Protein AF-A0AA40DUN0-F1 (afdb_monomer_lite)

Sequence (131 aa):
RPERALQERLDQYRKLRVQDLTRNDIRRYVTSTLRPYFTSTSNSENISSRHREFIDALCSKAEGVFLWVRVVVRSLQKGLTNQDSINDLYQRLGTYPGDLHNLFNDMWNRLGEDAKVYQAKAAKLLNLIIQ

Organism: NCBI:txid1954250

Foldseek 3Di:
DVVVVVCVVCVVDDDDQLLVVQLVVLLVVLCVLCQVLQCPVDVDSDRDPLVSVLSVVLSVLLSNPNVLSVVLSVVVVVCSVVVDDSVSNVVSSVPAHSDPVVNLVVVLVVVPPCSVVCVVVVVVVVVVVVD

pLDDT: mean 76.69, std 12.61, range [39.34, 93.88]

Secondary structure (DSSP, 8-state):
-THHHHHHHHTTS----HHHHHHHHHHHHHHHHHHHHHSTTSS-SSPPHHHHHHHHHHHHHTTT-HHHHHHHHHHHHHHHHTT--HHHHHHHHHHS-SSHHHHHHHHHHHHGGGHHHHHHHHHHHHHHH--

Radius of gyration: 17.79 Å; chains: 1; bounding box: 47×28×48 Å

Structure (mmCIF, N/CA/C/O backbone):
data_AF-A0AA40DUN0-F1
#
_entry.id   AF-A0AA40DUN0-F1
#
loop_
_atom_site.group_PDB
_atom_site.id
_atom_site.type_symbol
_atom_site.label_atom_id
_atom_site.label_alt_id
_atom_site.label_comp_id
_atom_site.label_asym_id
_atom_site.label_entity_id
_atom_site.label_seq_id
_atom_site.pdbx_PDB_ins_code
_atom_site.Cartn_x
_atom_site.Cartn_y
_atom_site.Cartn_z
_atom_site.occupancy
_atom_site.B_iso_or_equiv
_atom_site.auth_seq_id
_atom_site.auth_comp_id
_atom_site.auth_asym_id
_atom_site.auth_atom_id
_atom_site.pdbx_PDB_model_num
ATOM 1 N N . ARG A 1 1 ? -17.083 -13.374 20.716 1.00 46.75 1 ARG A N 1
ATOM 2 C CA . ARG A 1 1 ? -16.739 -12.247 19.813 1.00 46.75 1 ARG A CA 1
ATOM 3 C C . ARG A 1 1 ? -18.039 -11.642 19.284 1.00 46.75 1 ARG A C 1
ATOM 5 O O . ARG A 1 1 ? -18.801 -12.395 18.688 1.00 46.75 1 ARG A O 1
ATOM 12 N N . PRO A 1 2 ? -18.305 -10.347 19.518 1.00 53.59 2 PRO A N 1
ATOM 13 C CA . PRO A 1 2 ? -19.557 -9.671 19.136 1.00 53.59 2 PRO A CA 1
ATOM 14 C C . PRO A 1 2 ? -19.820 -9.616 17.616 1.00 53.59 2 PRO A C 1
ATOM 16 O O . PRO A 1 2 ? -20.951 -9.411 17.194 1.00 53.59 2 PRO A O 1
ATOM 19 N N . GLU A 1 3 ? -18.804 -9.872 16.788 1.00 59.19 3 GLU A N 1
ATOM 20 C CA . GLU A 1 3 ? -18.885 -9.835 15.320 1.00 59.19 3 GLU A CA 1
ATOM 21 C C . GLU A 1 3 ? -19.784 -10.913 14.698 1.00 59.19 3 GLU A C 1
ATOM 23 O O . GLU A 1 3 ? -20.411 -10.647 13.678 1.00 59.19 3 GLU A O 1
ATOM 28 N N . ARG A 1 4 ? -19.898 -12.108 15.300 1.00 59.38 4 ARG A N 1
ATOM 29 C CA . ARG A 1 4 ? -20.727 -13.195 14.738 1.00 59.38 4 ARG A CA 1
ATOM 30 C C . ARG A 1 4 ? -22.213 -12.855 14.746 1.00 59.38 4 ARG A C 1
ATOM 32 O O . ARG A 1 4 ? -22.877 -13.024 13.736 1.00 59.38 4 ARG A O 1
ATOM 39 N N . ALA A 1 5 ? -22.703 -12.302 15.853 1.00 67.06 5 ALA A N 1
ATOM 40 C CA . ALA A 1 5 ? -24.101 -11.898 15.978 1.00 67.06 5 ALA A CA 1
ATOM 41 C C . ALA A 1 5 ? -24.460 -10.751 15.013 1.00 67.06 5 ALA A C 1
ATOM 43 O O . ALA A 1 5 ? -25.586 -10.669 14.529 1.00 67.06 5 ALA A O 1
ATOM 44 N N . LEU A 1 6 ? -23.499 -9.869 14.711 1.00 64.69 6 LEU A N 1
ATOM 45 C CA . LEU A 1 6 ? -23.659 -8.825 13.696 1.00 64.69 6 LEU A CA 1
ATOM 46 C C . LEU A 1 6 ? -23.628 -9.406 12.278 1.00 64.69 6 LEU A C 1
ATOM 48 O O . LEU A 1 6 ? -24.471 -9.033 11.470 1.00 64.69 6 LEU A O 1
ATOM 52 N N . GLN A 1 7 ? -22.712 -10.336 11.986 1.00 65.31 7 GLN A N 1
ATOM 53 C CA . GLN A 1 7 ? -22.651 -11.035 10.698 1.00 65.31 7 GLN A CA 1
ATOM 54 C C . GLN A 1 7 ? -23.948 -11.797 10.414 1.00 65.31 7 GLN A C 1
ATOM 56 O O . GLN A 1 7 ? -24.570 -11.550 9.390 1.00 65.31 7 GLN A O 1
ATOM 61 N N . GLU A 1 8 ? -24.425 -12.615 11.351 1.00 72.38 8 GLU A N 1
ATOM 62 C CA . GLU A 1 8 ? -25.672 -13.381 11.209 1.00 72.38 8 GLU A CA 1
ATOM 63 C C . GLU A 1 8 ? -26.891 -12.482 10.946 1.00 72.38 8 GLU A C 1
ATOM 65 O O . GLU A 1 8 ? -27.742 -12.804 10.120 1.00 72.38 8 GLU A O 1
ATOM 70 N N . ARG A 1 9 ? -26.966 -11.313 11.598 1.00 71.94 9 ARG A N 1
ATOM 71 C CA . ARG A 1 9 ? -28.076 -10.362 11.409 1.00 71.94 9 ARG A CA 1
ATOM 72 C C . ARG A 1 9 ? -27.952 -9.509 10.150 1.00 71.94 9 ARG A C 1
ATOM 74 O O . ARG A 1 9 ? -28.969 -8.999 9.682 1.00 71.94 9 ARG A O 1
ATOM 81 N N . LEU A 1 10 ? -26.745 -9.315 9.626 1.00 68.62 10 LEU A N 1
ATOM 82 C CA . LEU A 1 10 ? -26.488 -8.533 8.412 1.00 68.62 10 LEU A CA 1
ATOM 83 C C . LEU A 1 10 ? -26.429 -9.406 7.150 1.00 68.62 10 LEU A C 1
ATOM 85 O O . LEU A 1 10 ? -26.525 -8.874 6.047 1.00 68.62 10 LEU A O 1
ATOM 89 N N . ASP A 1 11 ? -26.333 -10.730 7.298 1.00 69.31 11 ASP A N 1
ATOM 90 C CA . ASP A 1 11 ? -26.339 -11.703 6.198 1.00 69.31 11 ASP A CA 1
ATOM 91 C C . ASP A 1 11 ? -27.608 -11.652 5.341 1.00 69.31 11 ASP A C 1
ATOM 93 O O . ASP A 1 11 ? -27.548 -11.912 4.143 1.00 69.31 11 ASP A O 1
ATOM 97 N N . GLN A 1 12 ? -28.730 -11.240 5.930 1.00 74.38 12 GLN A N 1
ATOM 98 C CA . GLN A 1 12 ? -30.010 -11.056 5.238 1.00 74.38 12 GLN A CA 1
ATOM 99 C C . GLN A 1 12 ? -30.074 -9.801 4.341 1.00 74.38 12 GLN A C 1
ATOM 101 O O . GLN A 1 12 ? -31.040 -9.631 3.599 1.00 74.38 12 GLN A O 1
ATOM 106 N N . TYR A 1 13 ? -29.069 -8.916 4.384 1.00 66.50 13 TYR A N 1
ATOM 107 C CA . TYR A 1 13 ? -29.020 -7.682 3.591 1.00 66.50 13 TYR A CA 1
ATOM 108 C C . TYR A 1 13 ? -27.929 -7.744 2.513 1.00 66.50 13 TYR A C 1
ATOM 110 O O . TYR A 1 13 ? -26.913 -8.425 2.658 1.00 66.50 13 TYR A O 1
ATOM 118 N N . ARG A 1 14 ? -28.102 -6.988 1.416 1.00 62.59 14 ARG A N 1
ATOM 119 C CA . ARG A 1 14 ? -27.045 -6.819 0.403 1.00 62.59 14 ARG A CA 1
ATOM 120 C C . ARG A 1 14 ? -25.802 -6.224 1.067 1.00 62.59 14 ARG A C 1
ATOM 122 O O . ARG A 1 14 ? -25.818 -5.082 1.517 1.00 62.59 14 ARG A O 1
ATOM 129 N N . LYS A 1 15 ? -24.716 -6.992 1.093 1.00 65.69 15 LYS A N 1
ATOM 130 C CA . LYS A 1 15 ? -23.432 -6.550 1.638 1.00 65.69 15 LYS A CA 1
ATOM 131 C C . LYS A 1 15 ? -22.697 -5.723 0.589 1.00 65.69 15 LYS A C 1
ATOM 133 O O . LYS A 1 15 ? -22.362 -6.230 -0.478 1.00 65.69 15 LYS A O 1
ATOM 138 N N . LEU A 1 16 ? -22.418 -4.466 0.913 1.00 59.69 16 LEU A N 1
ATOM 139 C CA . LEU A 1 16 ? -21.429 -3.660 0.207 1.00 59.69 16 LEU A CA 1
ATOM 140 C C . LEU A 1 16 ? -20.095 -3.810 0.933 1.00 59.69 16 LEU A C 1
ATOM 142 O O . LEU A 1 16 ? -19.928 -3.359 2.064 1.00 59.69 16 LEU A O 1
ATOM 146 N N . ARG A 1 17 ? -19.150 -4.490 0.288 1.00 60.78 17 ARG A N 1
ATOM 147 C CA . ARG A 1 17 ? -17.773 -4.604 0.762 1.00 60.78 17 ARG A CA 1
ATOM 148 C C . ARG A 1 17 ? -17.019 -3.353 0.343 1.00 60.78 17 ARG A C 1
ATOM 150 O O . ARG A 1 17 ? -16.824 -3.120 -0.846 1.00 60.78 17 ARG A O 1
ATOM 157 N N . VAL A 1 18 ? -16.604 -2.545 1.317 1.00 64.12 18 VAL A N 1
ATOM 158 C CA . VAL A 1 18 ? -15.861 -1.300 1.064 1.00 64.12 18 VAL A CA 1
ATOM 159 C C . VAL A 1 18 ? -14.621 -1.580 0.221 1.00 64.12 18 VAL A C 1
ATOM 161 O O . VAL A 1 18 ? -14.349 -0.830 -0.708 1.00 64.12 18 VAL A O 1
ATOM 164 N N . GLN A 1 19 ? -13.932 -2.697 0.461 1.00 59.19 19 GLN A N 1
ATOM 165 C CA . GLN A 1 19 ? -12.780 -3.104 -0.335 1.00 59.19 19 GLN A CA 1
ATOM 166 C C . GLN A 1 19 ? -13.107 -3.336 -1.810 1.00 59.19 19 GLN A C 1
ATOM 168 O O . GLN A 1 19 ? -12.284 -3.007 -2.652 1.00 59.19 19 GLN A O 1
ATOM 173 N N . ASP A 1 20 ? -14.301 -3.822 -2.150 1.00 64.50 20 ASP A N 1
ATOM 174 C CA . ASP A 1 20 ? -14.693 -4.037 -3.548 1.00 64.50 20 ASP A CA 1
ATOM 175 C C . ASP A 1 20 ? -15.038 -2.705 -4.236 1.00 64.50 20 ASP A C 1
ATOM 177 O O . ASP A 1 20 ? -14.812 -2.543 -5.435 1.00 64.50 20 ASP A O 1
ATOM 181 N N . LEU A 1 21 ? -15.506 -1.719 -3.463 1.00 69.00 21 LEU A N 1
ATOM 182 C CA . LEU A 1 21 ? -15.797 -0.367 -3.943 1.00 69.00 21 LEU A CA 1
ATOM 183 C C . LEU A 1 21 ? -14.538 0.485 -4.103 1.00 69.00 21 LEU A C 1
ATOM 185 O O . LEU A 1 21 ? -14.411 1.215 -5.082 1.00 69.00 21 LEU A O 1
ATOM 189 N N . THR A 1 22 ? -13.596 0.394 -3.164 1.00 80.06 22 THR A N 1
ATOM 190 C CA . THR A 1 22 ? -12.398 1.241 -3.154 1.00 80.06 22 THR A CA 1
ATOM 191 C C . THR A 1 22 ? -11.236 0.631 -3.928 1.00 80.06 22 THR A C 1
ATOM 193 O O . THR A 1 22 ? -10.316 1.359 -4.294 1.00 80.06 22 THR A O 1
ATOM 196 N N . ARG A 1 23 ? -11.258 -0.673 -4.242 1.00 85.19 23 ARG A N 1
ATOM 197 C CA . ARG A 1 23 ? -10.163 -1.359 -4.953 1.00 85.19 23 ARG A CA 1
ATOM 198 C C . ARG A 1 23 ? -9.819 -0.712 -6.288 1.00 85.19 23 ARG A C 1
ATOM 200 O O . ARG A 1 23 ? -8.636 -0.557 -6.587 1.00 85.19 23 ARG A O 1
ATOM 207 N N . ASN A 1 24 ? -10.816 -0.321 -7.079 1.00 86.75 24 ASN A N 1
ATOM 208 C CA . ASN A 1 24 ? -10.571 0.317 -8.375 1.00 86.75 24 ASN A CA 1
ATOM 209 C C . ASN A 1 24 ? -9.927 1.698 -8.215 1.00 86.75 24 ASN A C 1
ATOM 211 O O . ASN A 1 24 ? -8.972 2.014 -8.926 1.00 86.75 24 ASN A O 1
ATOM 215 N N . ASP A 1 25 ? -10.388 2.491 -7.250 1.00 88.12 25 ASP A N 1
ATOM 216 C CA . ASP A 1 25 ? -9.818 3.811 -6.973 1.00 88.12 25 ASP A CA 1
ATOM 217 C C . ASP A 1 25 ? -8.418 3.724 -6.370 1.00 88.12 25 ASP A C 1
ATOM 219 O O . ASP A 1 25 ? -7.522 4.462 -6.783 1.00 88.12 25 ASP A O 1
ATOM 223 N N . ILE A 1 26 ? -8.190 2.768 -5.468 1.00 91.12 26 ILE A N 1
ATOM 224 C CA . ILE A 1 26 ? -6.866 2.435 -4.934 1.00 91.12 26 ILE A CA 1
ATOM 225 C C . ILE A 1 26 ? -5.933 2.040 -6.077 1.00 91.12 26 ILE A C 1
ATOM 227 O O . ILE A 1 26 ? -4.846 2.605 -6.201 1.00 91.12 26 ILE A O 1
ATOM 231 N N . ARG A 1 27 ? -6.359 1.123 -6.954 1.00 93.19 27 ARG A N 1
ATOM 232 C CA . ARG A 1 27 ? -5.551 0.685 -8.097 1.00 93.19 27 ARG A CA 1
ATOM 233 C C . ARG A 1 27 ? -5.203 1.852 -9.006 1.00 93.19 27 ARG A C 1
ATOM 235 O O . ARG A 1 27 ? -4.039 1.988 -9.390 1.00 93.19 27 ARG A O 1
ATOM 242 N N . ARG A 1 28 ? -6.182 2.698 -9.335 1.00 92.81 28 ARG A N 1
ATOM 243 C CA . ARG A 1 28 ? -5.967 3.907 -10.140 1.00 92.81 28 ARG A CA 1
ATOM 244 C C . ARG A 1 28 ? -4.951 4.833 -9.482 1.00 92.81 28 ARG A C 1
ATOM 246 O O . ARG A 1 28 ? -3.986 5.202 -10.144 1.00 92.81 28 ARG A O 1
ATOM 253 N N . TYR A 1 29 ? -5.124 5.133 -8.196 1.00 93.50 29 TYR A N 1
ATOM 254 C CA . TYR A 1 29 ? -4.222 5.991 -7.427 1.00 93.50 29 TYR A CA 1
ATOM 255 C C . TYR A 1 29 ? -2.788 5.447 -7.383 1.00 93.50 29 TYR A C 1
ATOM 257 O O . TYR A 1 29 ? -1.836 6.173 -7.671 1.00 93.50 29 TYR A O 1
ATOM 265 N N . VAL A 1 30 ? -2.611 4.167 -7.052 1.00 93.69 30 VAL A N 1
ATOM 266 C CA . VAL A 1 30 ? -1.287 3.527 -6.978 1.00 93.69 30 VAL A CA 1
ATOM 267 C C . VAL A 1 30 ? -0.623 3.536 -8.353 1.00 93.69 30 VAL A C 1
ATOM 269 O O . VAL A 1 30 ? 0.531 3.942 -8.479 1.00 93.69 30 VAL A O 1
ATOM 272 N N . THR A 1 31 ? -1.367 3.147 -9.393 1.00 92.50 31 THR A N 1
ATOM 273 C CA . THR A 1 31 ? -0.860 3.107 -10.769 1.00 92.50 31 THR A CA 1
ATOM 274 C C . THR A 1 31 ? -0.430 4.494 -11.227 1.00 92.50 31 THR A C 1
ATOM 276 O O . THR A 1 31 ? 0.695 4.646 -11.690 1.00 92.50 31 THR A O 1
ATOM 279 N N . SER A 1 32 ? -1.272 5.520 -11.064 1.00 91.31 32 SER A N 1
ATOM 280 C CA . SER A 1 32 ? -0.931 6.885 -11.483 1.00 91.31 32 SER A CA 1
ATOM 281 C C . SER A 1 32 ? 0.269 7.446 -10.722 1.00 91.31 32 SER A C 1
ATOM 283 O O . SER A 1 32 ? 1.062 8.184 -11.296 1.00 91.31 32 SER A O 1
ATOM 285 N N . THR A 1 33 ? 0.416 7.083 -9.446 1.00 92.12 33 THR A N 1
ATOM 286 C CA . THR A 1 33 ? 1.482 7.603 -8.579 1.00 92.12 33 THR A CA 1
ATOM 287 C C . THR A 1 33 ? 2.832 6.932 -8.836 1.00 92.12 33 THR A C 1
ATOM 289 O O . THR A 1 33 ? 3.863 7.599 -8.784 1.00 92.12 33 THR A O 1
ATOM 292 N N . LEU A 1 34 ? 2.847 5.623 -9.114 1.00 90.25 34 LEU A N 1
ATOM 293 C CA . LEU A 1 34 ? 4.083 4.855 -9.312 1.00 90.25 34 LEU A CA 1
ATOM 294 C C . LEU A 1 34 ? 4.512 4.751 -10.783 1.00 90.25 34 LEU A C 1
ATOM 296 O O . LEU A 1 34 ? 5.687 4.505 -11.052 1.00 90.25 34 LEU A O 1
ATOM 300 N N . ARG A 1 35 ? 3.603 4.990 -11.742 1.00 88.62 35 ARG A N 1
ATOM 301 C CA . ARG A 1 35 ? 3.903 4.958 -13.186 1.00 88.62 35 ARG A CA 1
ATOM 302 C C . ARG A 1 35 ? 5.160 5.750 -13.571 1.00 88.62 35 ARG A C 1
ATOM 304 O O . ARG A 1 35 ? 5.972 5.158 -14.275 1.00 88.62 35 ARG A O 1
ATOM 311 N N . PRO A 1 36 ? 5.385 6.993 -13.091 1.00 87.94 36 PRO A N 1
ATOM 312 C CA . PRO A 1 36 ? 6.573 7.769 -13.456 1.00 87.94 36 PRO A CA 1
ATOM 313 C C . PRO A 1 36 ? 7.901 7.110 -13.076 1.00 87.94 36 PRO A C 1
ATOM 315 O O . PRO A 1 36 ? 8.926 7.455 -13.641 1.00 87.94 36 PRO A O 1
ATOM 318 N N . TYR A 1 37 ? 7.902 6.174 -12.126 1.00 85.31 37 TYR A N 1
ATOM 319 C CA . TYR A 1 37 ? 9.100 5.450 -11.706 1.00 85.31 37 TYR A CA 1
ATOM 320 C C . TYR A 1 37 ? 9.265 4.123 -12.456 1.00 85.31 37 TYR A C 1
ATOM 322 O O . TYR A 1 37 ? 10.380 3.647 -12.630 1.00 85.31 37 TYR A O 1
ATOM 330 N N . PHE A 1 38 ? 8.163 3.530 -12.923 1.00 82.69 38 PHE A N 1
ATOM 331 C CA . PHE A 1 38 ? 8.161 2.234 -13.610 1.00 82.69 38 PHE A CA 1
ATOM 332 C C . PHE A 1 38 ? 8.412 2.331 -15.117 1.00 82.69 38 PHE A C 1
ATOM 334 O O . PHE A 1 38 ? 8.833 1.349 -15.723 1.00 82.69 38 PHE A O 1
ATOM 341 N N . THR A 1 39 ? 8.145 3.485 -15.734 1.00 72.81 39 THR A N 1
ATOM 342 C CA . THR A 1 39 ? 8.320 3.697 -17.183 1.00 72.81 39 THR A CA 1
ATOM 343 C C . THR A 1 39 ? 9.675 4.300 -17.557 1.00 72.81 39 THR A C 1
ATOM 345 O O . THR A 1 39 ? 10.002 4.376 -18.732 1.00 72.81 39 THR A O 1
ATOM 348 N N . SER A 1 40 ? 10.493 4.713 -16.587 1.00 61.84 40 SER A N 1
ATOM 349 C CA . SER A 1 40 ? 11.767 5.405 -16.851 1.00 61.84 40 SER A CA 1
ATOM 350 C C . SER A 1 40 ? 12.863 4.509 -17.434 1.00 61.84 40 SER A C 1
ATOM 352 O O . SER A 1 40 ? 13.828 5.009 -17.999 1.00 61.84 40 SER A O 1
ATOM 354 N N . THR A 1 41 ? 12.736 3.185 -17.310 1.00 56.34 41 THR A N 1
ATOM 355 C CA . THR A 1 41 ? 13.770 2.222 -17.733 1.00 56.34 41 THR A CA 1
ATOM 356 C C . THR A 1 41 ? 13.584 1.734 -19.176 1.00 56.34 41 THR A C 1
ATOM 358 O O . THR A 1 41 ? 14.447 1.052 -19.723 1.00 56.34 41 THR A O 1
ATOM 361 N N . SER A 1 42 ? 12.457 2.032 -19.823 1.00 53.25 42 SER A N 1
ATOM 362 C CA . SER A 1 42 ? 12.163 1.574 -21.186 1.00 53.25 42 SER A CA 1
ATOM 363 C C . SER A 1 42 ? 11.182 2.552 -21.819 1.00 53.25 42 SER A C 1
ATOM 365 O O . SER A 1 42 ? 10.136 2.789 -21.231 1.00 53.25 42 SER A O 1
ATOM 367 N N . ASN A 1 43 ? 11.452 3.065 -23.024 1.00 55.00 43 ASN A N 1
ATOM 368 C CA . ASN A 1 43 ? 10.563 3.959 -23.797 1.00 55.00 43 ASN A CA 1
ATOM 369 C C . ASN A 1 43 ? 9.175 3.355 -24.145 1.00 55.00 43 ASN A C 1
ATOM 371 O O . ASN A 1 43 ? 8.490 3.822 -25.051 1.00 55.00 43 ASN A O 1
ATOM 375 N N . SER A 1 44 ? 8.745 2.292 -23.466 1.00 58.78 44 SER A N 1
ATOM 376 C CA . SER A 1 44 ? 7.399 1.758 -23.539 1.00 58.78 44 SER A CA 1
ATOM 377 C C . SER A 1 44 ? 6.473 2.551 -22.621 1.00 58.78 44 SER A C 1
ATOM 379 O O . SER A 1 44 ? 6.656 2.573 -21.405 1.00 58.78 44 SER A O 1
ATOM 381 N N . GLU A 1 45 ? 5.388 3.085 -23.174 1.00 65.38 45 GLU A N 1
ATOM 382 C CA . GLU A 1 45 ? 4.299 3.694 -22.393 1.00 65.38 45 GLU A CA 1
ATOM 383 C C . GLU A 1 45 ? 3.602 2.704 -21.432 1.00 65.38 45 GLU A C 1
ATOM 385 O O . GLU A 1 45 ? 2.793 3.104 -20.584 1.00 65.38 45 GLU A O 1
ATOM 390 N N . ASN A 1 46 ? 3.925 1.412 -21.561 1.00 74.06 46 ASN A N 1
ATOM 391 C CA . ASN A 1 46 ? 3.334 0.295 -20.846 1.00 74.06 46 ASN A CA 1
ATOM 392 C C . ASN A 1 46 ? 4.147 -0.117 -19.613 1.00 74.06 46 ASN A C 1
ATOM 394 O O . ASN A 1 46 ? 5.349 -0.357 -19.675 1.00 74.06 46 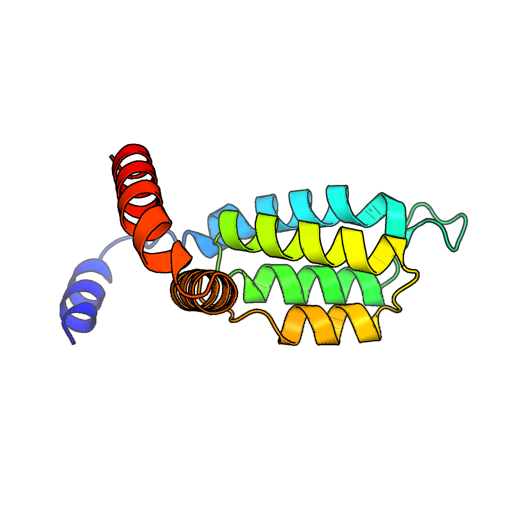ASN A O 1
ATOM 398 N N . ILE A 1 47 ? 3.441 -0.296 -18.497 1.00 79.00 47 ILE A N 1
ATOM 399 C CA . ILE A 1 47 ? 3.980 -0.880 -17.266 1.00 79.00 47 ILE A CA 1
ATOM 400 C C . ILE A 1 47 ? 4.234 -2.381 -17.494 1.00 79.00 47 ILE A C 1
ATOM 402 O O . ILE A 1 47 ? 3.353 -3.091 -17.991 1.00 79.00 47 ILE A O 1
ATOM 406 N N . SER A 1 48 ? 5.419 -2.877 -17.115 1.00 86.38 48 SER A N 1
ATOM 407 C CA . SER A 1 48 ? 5.762 -4.303 -17.240 1.00 86.38 48 SER A CA 1
ATOM 408 C C . SER A 1 48 ? 4.835 -5.203 -16.404 1.00 86.38 48 SER A C 1
ATOM 410 O O . SER A 1 48 ? 4.228 -4.760 -15.426 1.00 86.38 48 SER A O 1
ATOM 412 N N . SER A 1 49 ? 4.729 -6.490 -16.761 1.00 88.06 49 SER A N 1
ATOM 413 C CA . SER A 1 49 ? 3.898 -7.463 -16.027 1.00 88.06 49 SER A CA 1
ATOM 414 C C . SER A 1 49 ? 4.232 -7.512 -14.534 1.00 88.06 49 SER A C 1
ATOM 416 O O . SER A 1 49 ? 3.328 -7.384 -13.714 1.00 88.06 49 SER A O 1
ATOM 418 N N . ARG A 1 50 ? 5.525 -7.557 -14.186 1.00 88.19 50 ARG A N 1
ATOM 419 C CA . ARG A 1 50 ? 6.002 -7.573 -12.792 1.00 88.19 50 ARG A CA 1
ATOM 420 C C . ARG A 1 50 ? 5.541 -6.363 -11.976 1.00 88.19 50 ARG A C 1
ATOM 422 O O . ARG A 1 50 ? 5.167 -6.506 -10.817 1.00 88.19 50 ARG A O 1
ATOM 429 N N . HIS A 1 51 ? 5.532 -5.172 -12.572 1.00 90.12 51 HIS A N 1
ATOM 430 C CA . HIS A 1 51 ? 5.036 -3.971 -11.898 1.00 90.12 51 HIS A CA 1
ATOM 431 C C . HIS A 1 51 ? 3.509 -3.991 -11.734 1.00 90.12 51 HIS A C 1
ATOM 433 O O . HIS A 1 51 ? 3.000 -3.522 -10.718 1.00 90.12 51 HIS A O 1
ATOM 439 N N . ARG A 1 52 ? 2.763 -4.557 -12.696 1.00 90.88 52 ARG A N 1
ATOM 440 C CA . ARG A 1 52 ? 1.308 -4.744 -12.552 1.00 90.88 52 ARG A CA 1
ATOM 441 C C . ARG A 1 52 ? 0.974 -5.716 -11.422 1.00 90.88 52 ARG A C 1
ATOM 443 O O . ARG A 1 52 ? 0.125 -5.392 -10.599 1.00 90.88 52 ARG A O 1
ATOM 450 N N . GLU A 1 53 ? 1.683 -6.839 -11.349 1.00 92.75 53 GLU A N 1
ATOM 451 C CA . GLU A 1 53 ? 1.551 -7.822 -10.264 1.00 92.75 53 GLU A CA 1
ATOM 452 C C . GLU A 1 53 ? 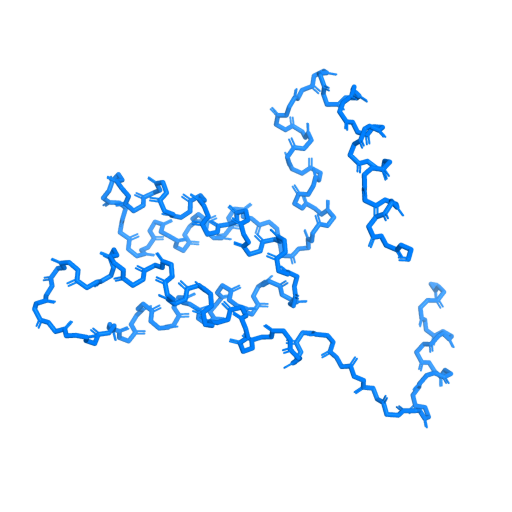1.847 -7.197 -8.895 1.00 92.75 53 GLU A C 1
ATOM 454 O O . GLU A 1 53 ? 1.100 -7.404 -7.940 1.00 92.75 53 GLU A O 1
ATOM 459 N N . PHE A 1 54 ? 2.877 -6.349 -8.813 1.00 93.88 54 PHE A N 1
ATOM 460 C CA . PHE A 1 54 ? 3.192 -5.618 -7.587 1.00 93.88 54 PHE A CA 1
ATOM 461 C C . PHE A 1 54 ? 2.061 -4.671 -7.162 1.00 93.88 54 PHE A C 1
ATOM 463 O O . PHE A 1 54 ? 1.674 -4.644 -5.991 1.00 93.88 54 PHE A O 1
ATOM 470 N N . ILE A 1 55 ? 1.494 -3.915 -8.110 1.00 93.12 55 ILE A N 1
ATOM 471 C CA . ILE A 1 55 ? 0.341 -3.043 -7.844 1.00 93.12 55 ILE A CA 1
ATOM 472 C C . ILE A 1 55 ? -0.842 -3.874 -7.328 1.00 93.12 55 ILE A C 1
ATOM 474 O O . ILE A 1 55 ? -1.492 -3.467 -6.365 1.00 93.12 55 ILE A O 1
ATOM 478 N N . ASP A 1 56 ? -1.106 -5.038 -7.920 1.00 92.31 56 ASP A N 1
ATOM 479 C CA . ASP A 1 56 ? -2.180 -5.938 -7.493 1.00 92.31 56 ASP A CA 1
ATOM 480 C C . ASP A 1 56 ? -1.977 -6.489 -6.077 1.00 92.31 56 ASP A C 1
ATOM 482 O O . ASP A 1 56 ? -2.925 -6.510 -5.279 1.00 92.31 56 ASP A O 1
ATOM 486 N N . ALA A 1 57 ? -0.745 -6.870 -5.735 1.00 92.38 57 ALA A N 1
ATOM 487 C CA . ALA A 1 57 ? -0.382 -7.309 -4.391 1.00 92.38 57 ALA A CA 1
ATOM 488 C C . ALA A 1 57 ? -0.589 -6.189 -3.358 1.00 92.38 57 ALA A C 1
ATOM 490 O O . ALA A 1 57 ? -1.188 -6.416 -2.304 1.00 92.38 57 ALA A O 1
ATOM 491 N N . LEU A 1 58 ? -0.168 -4.962 -3.681 1.00 92.19 58 LEU A N 1
ATOM 492 C CA . LEU A 1 58 ? -0.364 -3.787 -2.830 1.00 92.19 58 LEU A CA 1
ATOM 493 C C . LEU A 1 58 ? -1.852 -3.476 -2.628 1.00 92.19 58 LEU A C 1
ATOM 495 O O . LEU A 1 58 ? -2.286 -3.282 -1.493 1.00 92.19 58 LEU A O 1
ATOM 499 N N . CYS A 1 59 ? -2.640 -3.462 -3.707 1.00 91.00 59 CYS A N 1
ATOM 500 C CA . CY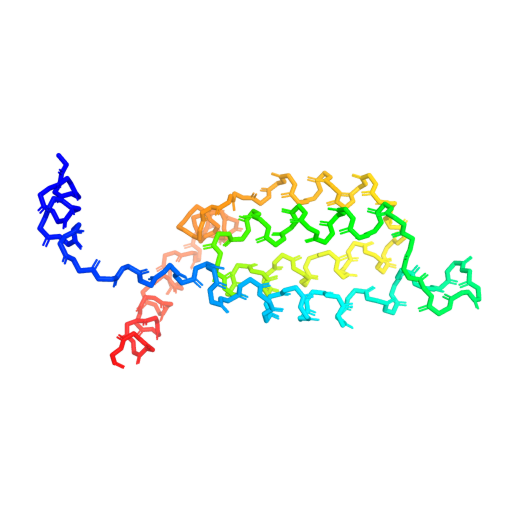S A 1 59 ? -4.078 -3.187 -3.637 1.00 91.00 59 CYS A CA 1
ATOM 501 C C . CYS A 1 59 ? -4.819 -4.234 -2.803 1.00 91.00 59 CYS A C 1
ATOM 503 O O . CYS A 1 59 ? -5.726 -3.885 -2.054 1.00 91.00 59 CYS A O 1
ATOM 505 N N . SER A 1 60 ? -4.429 -5.505 -2.925 1.00 88.75 60 SER A N 1
ATOM 506 C CA . SER A 1 60 ? -5.030 -6.589 -2.143 1.00 88.75 60 SER A CA 1
ATOM 507 C C . SER A 1 60 ? -4.681 -6.445 -0.662 1.00 88.75 60 SER A C 1
ATOM 509 O O . SER A 1 60 ? -5.567 -6.475 0.182 1.00 88.75 60 SER A O 1
ATOM 511 N N . LYS A 1 61 ? -3.410 -6.165 -0.346 1.00 87.75 61 LYS A N 1
ATOM 512 C CA . LYS A 1 61 ? -2.935 -5.973 1.033 1.00 87.75 61 LYS A CA 1
ATOM 513 C C . LYS A 1 61 ? -3.549 -4.762 1.742 1.00 87.75 61 LYS A C 1
ATOM 515 O O . LYS A 1 61 ? -3.565 -4.721 2.966 1.00 87.75 61 LYS A O 1
ATOM 520 N N . ALA A 1 62 ? -4.039 -3.785 0.985 1.00 86.44 62 ALA A N 1
ATOM 521 C CA . ALA A 1 62 ? -4.694 -2.612 1.538 1.00 86.44 62 ALA A CA 1
ATOM 522 C C . ALA A 1 62 ? -6.070 -2.904 2.155 1.00 86.44 62 ALA A C 1
ATOM 524 O O . ALA A 1 62 ? -6.574 -2.043 2.874 1.00 86.44 62 ALA A O 1
ATOM 525 N N . GLU A 1 63 ? -6.703 -4.040 1.825 1.00 84.00 63 GLU A N 1
ATOM 526 C CA . GLU A 1 63 ? -8.035 -4.430 2.327 1.00 84.00 63 GLU A CA 1
ATOM 527 C C . GLU A 1 63 ? -9.075 -3.289 2.230 1.00 84.00 63 GLU A C 1
ATOM 529 O O . GLU A 1 63 ? -9.940 -3.105 3.083 1.00 84.00 63 GLU A O 1
ATOM 534 N N . GLY A 1 64 ? -8.972 -2.467 1.177 1.00 81.69 64 GLY A N 1
ATOM 535 C CA . GLY A 1 64 ? -9.868 -1.337 0.921 1.00 81.69 64 GLY A CA 1
ATOM 536 C C . GLY A 1 64 ? -9.556 -0.028 1.657 1.00 81.69 64 GLY A C 1
ATOM 537 O O . GLY A 1 64 ? -10.267 0.961 1.457 1.00 81.69 64 GLY A O 1
ATOM 538 N N . VAL A 1 65 ? -8.501 0.025 2.472 1.00 85.06 65 VAL A N 1
ATOM 539 C CA . VAL A 1 65 ? -8.172 1.180 3.317 1.00 85.06 65 VAL A CA 1
ATOM 540 C C . VAL A 1 65 ? -7.278 2.187 2.583 1.00 85.06 65 VAL A C 1
ATOM 542 O O . VAL A 1 65 ? -6.052 2.076 2.555 1.00 85.06 65 VAL A O 1
ATOM 545 N N . PHE A 1 66 ? -7.875 3.246 2.034 1.00 83.31 66 PHE A N 1
ATOM 546 C CA . PHE A 1 66 ? -7.148 4.247 1.237 1.00 83.31 66 PHE A CA 1
ATOM 547 C C . PHE A 1 66 ? -6.039 4.985 2.013 1.00 83.31 66 PHE A C 1
ATOM 549 O O . PHE A 1 66 ? -4.990 5.321 1.459 1.00 83.31 66 PHE A O 1
ATOM 556 N N . LEU A 1 67 ? -6.233 5.223 3.314 1.00 82.62 67 LEU A N 1
ATOM 557 C CA . LEU A 1 67 ? -5.221 5.880 4.145 1.00 82.62 67 LEU A CA 1
ATOM 558 C C . LEU A 1 67 ? -3.940 5.044 4.247 1.00 82.62 67 LEU A C 1
ATOM 560 O O . LEU A 1 67 ? -2.841 5.583 4.111 1.00 82.62 67 LEU A O 1
ATOM 564 N N . TRP A 1 68 ? -4.090 3.730 4.424 1.00 88.38 68 TRP A N 1
ATOM 565 C CA . TRP A 1 68 ? -2.979 2.784 4.440 1.00 88.38 68 TRP A CA 1
ATOM 566 C C . TRP A 1 68 ? -2.200 2.852 3.125 1.00 88.38 68 TRP A C 1
ATOM 568 O O . TRP A 1 68 ? -0.983 3.042 3.127 1.00 88.38 68 TRP A O 1
ATOM 578 N N . VAL A 1 69 ? -2.919 2.830 1.997 1.00 89.38 69 VAL A N 1
ATOM 579 C CA . VAL A 1 69 ? -2.332 2.937 0.651 1.00 89.38 69 VAL A CA 1
ATOM 580 C C . VAL A 1 69 ? -1.501 4.206 0.528 1.00 89.38 69 VAL A C 1
ATOM 582 O O . VAL A 1 69 ? -0.371 4.162 0.048 1.00 89.38 69 VAL A O 1
ATOM 585 N N . ARG A 1 70 ? -2.023 5.345 0.993 1.00 88.19 70 ARG A N 1
ATOM 586 C CA . ARG A 1 70 ? -1.320 6.630 0.917 1.00 88.19 70 ARG A CA 1
ATOM 587 C C . ARG A 1 70 ? 0.002 6.622 1.690 1.00 88.19 70 ARG A C 1
ATOM 589 O O . ARG A 1 70 ? 0.978 7.199 1.210 1.00 88.19 70 ARG A O 1
ATOM 596 N N . VAL A 1 71 ? 0.043 5.982 2.860 1.00 85.25 71 VAL A N 1
ATOM 597 C CA . VAL A 1 71 ? 1.267 5.841 3.669 1.00 85.25 71 VAL A CA 1
ATOM 598 C C . VAL A 1 71 ? 2.282 4.948 2.957 1.00 85.25 71 VAL A C 1
ATOM 600 O O . VAL A 1 71 ? 3.436 5.344 2.780 1.00 85.25 71 VAL A O 1
ATOM 603 N N . VAL A 1 72 ? 1.845 3.777 2.494 1.00 89.88 72 VAL A N 1
ATOM 604 C CA . VAL A 1 72 ? 2.722 2.797 1.841 1.00 89.88 72 VAL A CA 1
ATOM 605 C C . VAL A 1 72 ? 3.271 3.331 0.522 1.00 89.88 72 VAL A C 1
ATOM 607 O O . VAL A 1 72 ? 4.480 3.293 0.308 1.00 89.88 72 VAL A O 1
ATOM 610 N N . VAL A 1 73 ? 2.427 3.917 -0.331 1.00 92.06 73 VAL A N 1
ATOM 611 C CA . VAL A 1 73 ? 2.850 4.489 -1.620 1.00 92.06 73 VAL A CA 1
ATOM 612 C C . VAL A 1 73 ? 3.891 5.593 -1.429 1.00 92.06 73 VAL A C 1
ATOM 614 O O . VAL A 1 73 ? 4.882 5.605 -2.153 1.00 92.06 73 VAL A O 1
ATOM 617 N N . ARG A 1 74 ? 3.747 6.464 -0.420 1.00 89.12 74 ARG A N 1
ATOM 618 C CA . ARG A 1 74 ? 4.768 7.485 -0.109 1.00 89.12 74 ARG A CA 1
ATOM 619 C C . ARG A 1 74 ? 6.120 6.876 0.261 1.00 89.12 74 ARG A C 1
ATOM 621 O O . ARG A 1 74 ? 7.158 7.392 -0.146 1.00 89.12 74 ARG A O 1
ATOM 628 N N . SER A 1 75 ? 6.117 5.788 1.027 1.00 87.69 75 SER A N 1
ATOM 629 C CA . SER A 1 75 ? 7.349 5.068 1.365 1.00 87.69 75 SER A CA 1
ATOM 630 C C . SER A 1 75 ? 7.990 4.421 0.138 1.00 87.69 75 SER A C 1
ATOM 632 O O . SER A 1 75 ? 9.197 4.546 -0.068 1.00 87.69 75 SER A O 1
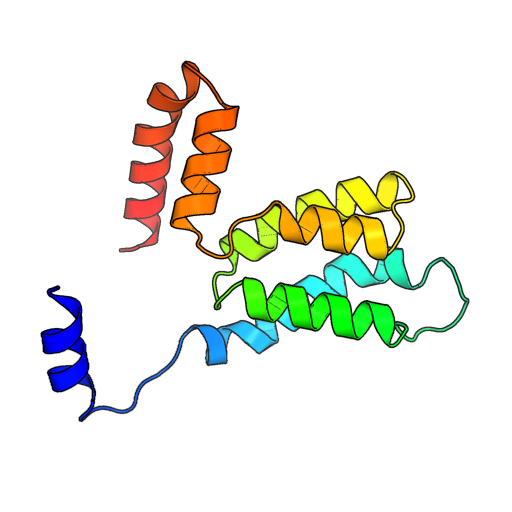ATOM 634 N N . LEU A 1 76 ? 7.179 3.799 -0.722 1.00 90.56 76 LEU A N 1
ATOM 635 C CA . LEU A 1 76 ? 7.643 3.191 -1.970 1.00 90.56 76 LEU A CA 1
ATOM 636 C C . LEU A 1 76 ? 8.226 4.228 -2.933 1.00 90.56 76 LEU A C 1
ATOM 638 O O . LEU A 1 76 ? 9.272 3.974 -3.515 1.00 90.56 76 LEU A O 1
ATOM 642 N N . GLN A 1 77 ? 7.619 5.414 -3.052 1.00 90.88 77 GLN A N 1
ATOM 643 C CA . GLN A 1 77 ? 8.185 6.521 -3.833 1.00 90.88 77 GLN A CA 1
ATOM 644 C C . GLN A 1 77 ? 9.574 6.920 -3.327 1.00 90.88 77 GLN A C 1
ATOM 646 O O . GLN A 1 77 ? 10.482 7.129 -4.125 1.00 90.88 77 GLN A O 1
ATOM 651 N N . LYS A 1 78 ? 9.764 6.986 -2.002 1.00 86.81 78 LYS A N 1
ATOM 652 C CA . LYS A 1 78 ? 11.078 7.277 -1.413 1.00 86.81 78 LYS A CA 1
ATOM 653 C C . LYS A 1 78 ? 12.105 6.187 -1.744 1.00 86.81 78 LYS A C 1
ATOM 655 O O . LYS A 1 78 ? 13.247 6.521 -2.033 1.00 86.81 78 LYS A O 1
ATOM 660 N N . GLY A 1 79 ? 11.700 4.916 -1.717 1.00 83.12 79 GLY A N 1
ATOM 661 C CA . GLY A 1 79 ? 12.546 3.792 -2.131 1.00 83.12 79 GLY A CA 1
ATOM 662 C C . GLY A 1 79 ? 12.925 3.849 -3.613 1.00 83.12 79 GLY A C 1
ATOM 663 O O . GLY A 1 79 ? 14.096 3.761 -3.962 1.00 83.12 79 GLY A O 1
ATOM 664 N N . LEU A 1 80 ? 11.952 4.112 -4.485 1.00 86.25 80 LEU A N 1
ATOM 665 C CA . LEU A 1 80 ? 12.162 4.237 -5.931 1.00 86.25 80 LEU A CA 1
ATOM 666 C C . LEU A 1 80 ? 13.119 5.376 -6.302 1.00 86.25 80 LEU A C 1
ATOM 668 O O . LEU A 1 80 ? 13.957 5.206 -7.183 1.00 86.25 80 LEU A O 1
ATOM 672 N N . THR A 1 81 ? 13.054 6.513 -5.604 1.00 84.94 81 THR A N 1
ATOM 673 C CA . THR A 1 81 ? 14.037 7.600 -5.765 1.00 84.94 81 THR A CA 1
ATOM 674 C C . THR A 1 81 ? 15.464 7.152 -5.419 1.00 84.94 81 THR A C 1
ATOM 676 O O . THR A 1 81 ? 16.420 7.660 -5.999 1.00 84.94 81 THR A O 1
ATOM 679 N N . ASN A 1 82 ? 15.620 6.171 -4.526 1.00 82.81 82 ASN A N 1
ATOM 680 C CA . ASN A 1 82 ? 16.910 5.593 -4.143 1.00 82.81 82 ASN A CA 1
ATOM 681 C C . ASN A 1 82 ? 17.341 4.409 -5.034 1.00 82.81 82 ASN A C 1
ATOM 683 O O . ASN A 1 82 ? 18.287 3.713 -4.680 1.00 82.81 82 ASN A O 1
ATOM 687 N N . GLN A 1 83 ? 16.690 4.207 -6.188 1.00 81.94 83 GLN A N 1
ATOM 688 C CA . GLN A 1 83 ? 16.973 3.132 -7.156 1.00 81.94 83 GLN A CA 1
ATOM 689 C C . GLN A 1 83 ? 16.680 1.712 -6.644 1.00 81.94 83 GLN A C 1
ATOM 691 O O . GLN A 1 83 ? 17.268 0.743 -7.124 1.00 81.94 83 GLN A O 1
ATOM 696 N N . ASP A 1 84 ? 15.740 1.576 -5.707 1.00 82.38 84 ASP A N 1
ATOM 697 C CA . ASP A 1 84 ? 15.253 0.272 -5.258 1.00 82.38 84 ASP A CA 1
ATOM 698 C C . ASP A 1 84 ? 14.740 -0.580 -6.434 1.00 82.38 84 ASP A C 1
ATOM 700 O O . ASP A 1 84 ? 13.970 -0.121 -7.287 1.00 82.38 84 ASP A O 1
ATOM 704 N N . SER A 1 85 ? 15.119 -1.857 -6.445 1.00 86.31 85 SER A N 1
ATOM 705 C CA . SER A 1 85 ? 14.600 -2.839 -7.393 1.00 86.31 85 SER A CA 1
ATOM 706 C C . SER A 1 85 ? 13.167 -3.251 -7.044 1.00 86.31 85 SER A C 1
ATOM 708 O O . SER A 1 85 ? 12.692 -3.076 -5.923 1.00 86.31 85 SER A O 1
ATOM 710 N N . ILE A 1 86 ? 12.466 -3.901 -7.980 1.00 87.69 86 ILE A N 1
ATOM 711 C CA . ILE A 1 86 ? 11.122 -4.443 -7.716 1.00 87.69 86 ILE A CA 1
ATOM 712 C C . ILE A 1 86 ? 11.096 -5.409 -6.515 1.00 87.69 86 ILE A C 1
ATOM 714 O O . ILE A 1 86 ? 10.109 -5.449 -5.784 1.00 87.69 86 ILE A O 1
ATOM 718 N N . ASN A 1 87 ? 12.184 -6.148 -6.274 1.00 88.81 87 ASN A N 1
ATOM 719 C CA . ASN A 1 87 ? 12.299 -7.054 -5.131 1.00 88.81 87 ASN A CA 1
ATOM 720 C C . ASN A 1 87 ? 12.384 -6.277 -3.810 1.00 88.81 87 ASN A C 1
ATOM 722 O O . ASN A 1 87 ? 11.729 -6.657 -2.840 1.00 88.81 87 ASN A O 1
ATOM 726 N N . ASP A 1 88 ? 13.108 -5.157 -3.791 1.00 88.38 88 ASP A N 1
ATOM 727 C CA . ASP A 1 88 ? 13.195 -4.273 -2.624 1.00 88.38 88 ASP A CA 1
ATOM 728 C C . ASP A 1 88 ? 11.828 -3.649 -2.313 1.00 88.38 88 ASP A C 1
ATOM 730 O O . ASP A 1 88 ? 11.428 -3.546 -1.151 1.00 88.38 88 ASP A O 1
ATOM 734 N N . LEU A 1 89 ? 11.042 -3.315 -3.344 1.00 89.81 89 LEU A N 1
ATOM 735 C CA . LEU A 1 89 ? 9.665 -2.842 -3.164 1.00 89.81 89 LEU A CA 1
ATOM 736 C C . LEU A 1 89 ? 8.767 -3.910 -2.536 1.00 89.81 89 LEU A C 1
ATOM 738 O O . LEU A 1 89 ? 7.977 -3.584 -1.647 1.00 89.81 89 LEU A O 1
ATOM 742 N N . TYR A 1 90 ? 8.894 -5.176 -2.947 1.00 90.50 90 TYR A N 1
ATOM 743 C CA . TYR A 1 90 ? 8.182 -6.286 -2.304 1.00 90.50 90 TYR A CA 1
ATOM 744 C C . TYR A 1 90 ? 8.604 -6.464 -0.843 1.00 90.50 90 TYR A C 1
ATOM 746 O O . TYR A 1 90 ? 7.737 -6.623 0.019 1.00 90.50 90 TYR A O 1
ATOM 754 N N . GLN A 1 91 ? 9.902 -6.378 -0.538 1.00 89.12 91 GLN A N 1
ATOM 755 C CA . GLN A 1 91 ? 10.388 -6.440 0.843 1.00 89.12 91 GLN A CA 1
ATOM 756 C C . GLN A 1 91 ? 9.820 -5.295 1.688 1.00 89.12 91 GLN A C 1
ATOM 758 O O . GLN A 1 91 ? 9.262 -5.538 2.761 1.00 89.12 91 GLN A O 1
ATOM 763 N N . ARG A 1 92 ? 9.862 -4.057 1.180 1.00 87.31 92 ARG A N 1
ATOM 764 C CA . ARG A 1 92 ? 9.259 -2.894 1.849 1.00 87.31 92 ARG A CA 1
ATOM 765 C C . ARG A 1 92 ? 7.766 -3.077 2.065 1.00 87.31 92 ARG A C 1
ATOM 767 O O . ARG A 1 92 ? 7.288 -2.855 3.175 1.00 87.31 92 ARG A O 1
ATOM 774 N N . LEU A 1 93 ? 7.033 -3.517 1.045 1.00 89.75 93 LEU A N 1
ATOM 775 C CA . LEU A 1 93 ? 5.606 -3.820 1.155 1.00 89.75 93 LEU A CA 1
ATOM 776 C C . LEU A 1 93 ? 5.338 -4.900 2.220 1.00 89.75 93 LEU A C 1
ATOM 778 O O . LEU A 1 93 ? 4.328 -4.842 2.925 1.00 89.75 93 LEU A O 1
ATOM 782 N N . GLY A 1 94 ? 6.251 -5.861 2.372 1.00 85.69 94 GLY A N 1
ATOM 783 C CA . GLY A 1 94 ? 6.239 -6.878 3.424 1.00 85.69 94 GLY A CA 1
ATOM 784 C C . GLY A 1 94 ? 6.297 -6.297 4.837 1.00 85.69 94 GLY A C 1
ATOM 785 O O . GLY A 1 94 ? 5.559 -6.769 5.699 1.00 85.69 94 GLY A O 1
ATOM 786 N N . THR A 1 95 ? 7.082 -5.235 5.053 1.00 83.69 95 THR A N 1
ATOM 787 C CA . THR A 1 95 ? 7.237 -4.597 6.378 1.00 83.69 95 THR A CA 1
ATOM 788 C C . THR A 1 95 ? 5.976 -3.906 6.892 1.00 83.69 95 THR A C 1
ATOM 790 O O . THR A 1 95 ? 5.823 -3.726 8.097 1.00 83.69 95 THR A O 1
ATOM 793 N N . TYR A 1 96 ? 5.059 -3.524 6.001 1.00 80.44 96 TYR A N 1
ATOM 794 C CA . TYR A 1 96 ? 3.801 -2.912 6.403 1.00 80.44 96 TYR A CA 1
ATOM 795 C C . TYR A 1 96 ? 2.802 -3.989 6.832 1.00 80.44 96 TYR A C 1
ATOM 797 O O . TYR A 1 96 ? 2.543 -4.913 6.058 1.00 80.44 96 TYR A O 1
ATOM 805 N N . PRO A 1 97 ? 2.193 -3.899 8.021 1.00 75.81 97 PRO A N 1
ATOM 806 C CA . PRO A 1 97 ? 1.101 -4.796 8.380 1.00 75.81 97 PRO A CA 1
ATOM 807 C C . PRO A 1 97 ? -0.117 -4.515 7.485 1.00 75.81 97 PRO A C 1
ATOM 809 O O . PRO A 1 97 ? -0.359 -3.367 7.131 1.00 75.81 97 PRO A O 1
ATOM 812 N N . GLY A 1 98 ? -0.878 -5.546 7.100 1.00 67.31 98 GLY A N 1
ATOM 813 C CA . GLY A 1 98 ? -2.066 -5.399 6.232 1.00 67.31 98 GLY A CA 1
ATOM 814 C C . GLY A 1 98 ? -3.292 -4.781 6.919 1.00 67.31 98 GLY A C 1
ATOM 815 O O . GLY A 1 98 ? -4.282 -4.490 6.266 1.00 67.31 98 GLY A O 1
ATOM 816 N N . ASP A 1 99 ? -3.224 -4.566 8.233 1.00 67.56 99 ASP A N 1
ATOM 817 C CA . ASP A 1 99 ? -4.277 -3.926 9.018 1.00 67.56 99 ASP A CA 1
ATOM 818 C C . ASP A 1 99 ? -3.859 -2.498 9.392 1.00 67.56 99 ASP A C 1
ATOM 820 O O . ASP A 1 99 ? -2.747 -2.258 9.876 1.00 67.56 99 ASP A O 1
ATOM 824 N N . LEU A 1 100 ? -4.776 -1.552 9.189 1.00 67.38 100 LEU A N 1
ATOM 825 C CA . LEU A 1 100 ? -4.618 -0.149 9.544 1.00 67.38 100 LEU A CA 1
ATOM 826 C C . LEU A 1 100 ? -4.323 0.032 11.040 1.00 67.38 100 LEU A C 1
ATOM 828 O O . LEU A 1 100 ? -3.501 0.879 11.388 1.00 67.38 100 LEU A O 1
ATOM 832 N N . HIS A 1 101 ? -4.935 -0.768 11.920 1.00 63.88 101 HIS A N 1
ATOM 833 C CA . HIS A 1 101 ? -4.670 -0.696 13.360 1.00 63.88 101 HIS A CA 1
ATOM 834 C C . HIS A 1 101 ? -3.200 -1.002 13.672 1.00 63.88 101 HIS A C 1
ATOM 836 O O . HIS A 1 101 ? -2.526 -0.255 14.381 1.00 63.88 101 HIS A O 1
ATOM 842 N N . ASN A 1 102 ? -2.671 -2.057 13.057 1.00 66.50 102 ASN A N 1
ATOM 843 C CA . ASN A 1 102 ? -1.275 -2.444 13.213 1.00 66.50 102 ASN A CA 1
ATOM 844 C C . ASN A 1 102 ? -0.320 -1.448 12.541 1.00 66.50 102 ASN A C 1
ATOM 846 O O . ASN A 1 102 ? 0.767 -1.215 13.062 1.00 66.50 102 ASN A O 1
ATOM 850 N N . LEU A 1 103 ? -0.729 -0.812 11.436 1.00 67.19 103 LEU A N 1
ATOM 851 C CA . LEU A 1 103 ? 0.036 0.270 10.807 1.00 67.19 103 LEU A CA 1
ATOM 852 C C . LEU A 1 103 ? 0.165 1.467 11.757 1.00 67.19 103 LEU A C 1
ATOM 854 O O . LEU A 1 103 ? 1.251 2.024 11.908 1.00 67.19 103 LEU A O 1
ATOM 858 N N . PHE A 1 104 ? -0.931 1.857 12.412 1.00 66.81 104 PHE A N 1
ATOM 859 C CA . PHE A 1 104 ? -0.903 2.920 13.413 1.00 66.81 104 PHE A CA 1
ATOM 860 C C . PHE A 1 104 ? -0.051 2.546 14.617 1.00 66.81 104 PHE A C 1
ATOM 862 O O . PHE A 1 104 ? 0.736 3.383 15.046 1.00 66.81 104 PHE A O 1
ATOM 869 N N . ASN A 1 105 ? -0.153 1.313 15.115 1.00 67.69 105 ASN A N 1
ATOM 870 C CA . ASN A 1 105 ? 0.687 0.840 16.214 1.00 67.69 105 ASN A CA 1
ATOM 871 C C . ASN A 1 105 ? 2.175 0.858 15.843 1.00 67.69 105 ASN A C 1
ATOM 873 O O . ASN A 1 105 ? 2.987 1.321 16.636 1.00 67.69 105 ASN A O 1
ATOM 877 N N . ASP A 1 106 ? 2.539 0.434 14.631 1.00 67.75 106 ASP A N 1
ATOM 878 C CA . ASP A 1 106 ? 3.924 0.500 14.154 1.00 67.75 106 ASP A CA 1
ATOM 879 C C . ASP A 1 106 ? 4.419 1.952 14.033 1.00 67.75 106 ASP A C 1
ATOM 881 O O . ASP A 1 106 ? 5.493 2.288 14.529 1.00 67.75 106 ASP A O 1
ATOM 885 N N . MET A 1 107 ? 3.611 2.861 13.469 1.00 69.06 107 MET A N 1
ATOM 886 C CA . MET A 1 107 ? 3.941 4.295 13.456 1.00 69.06 107 MET A CA 1
ATOM 887 C C . MET A 1 107 ? 4.103 4.858 14.874 1.00 69.06 107 MET A C 1
ATOM 889 O O . MET A 1 107 ? 5.020 5.642 15.113 1.00 69.06 107 MET A O 1
ATOM 893 N N . TRP A 1 108 ? 3.251 4.436 15.812 1.00 68.44 108 TRP A N 1
ATOM 894 C CA . TRP A 1 108 ? 3.316 4.836 17.216 1.00 68.44 108 TRP A CA 1
ATOM 895 C C . TRP A 1 108 ? 4.605 4.381 17.884 1.00 68.44 108 TRP A C 1
ATOM 897 O O . TRP A 1 108 ? 5.298 5.175 18.513 1.00 68.44 108 TRP A O 1
ATOM 907 N N . ASN A 1 109 ? 4.955 3.113 17.697 1.00 69.00 109 ASN A N 1
ATOM 908 C CA . ASN A 1 109 ? 6.149 2.521 18.284 1.00 69.00 109 ASN A CA 1
ATOM 909 C C . ASN A 1 109 ? 7.427 3.176 17.744 1.00 69.00 109 ASN A C 1
ATOM 911 O O . ASN A 1 109 ? 8.385 3.357 18.491 1.00 69.00 109 ASN A O 1
ATOM 915 N N . ARG A 1 110 ? 7.427 3.607 16.476 1.00 67.19 110 ARG A N 1
ATOM 916 C CA . ARG A 1 110 ? 8.544 4.359 15.877 1.00 67.19 110 ARG A CA 1
ATOM 917 C C . ARG A 1 110 ? 8.690 5.784 16.423 1.00 67.19 110 ARG A C 1
ATOM 919 O O . ARG A 1 110 ? 9.780 6.337 16.334 1.00 67.19 110 ARG A O 1
ATOM 926 N N . LEU A 1 111 ? 7.621 6.381 16.956 1.00 66.38 111 LEU A N 1
ATOM 927 C CA . LEU A 1 111 ? 7.621 7.740 17.519 1.00 66.38 111 LEU A CA 1
ATOM 928 C C . LEU A 1 111 ? 8.111 7.796 18.980 1.00 66.38 111 LEU A C 1
ATOM 930 O O . LEU A 1 111 ? 8.343 8.888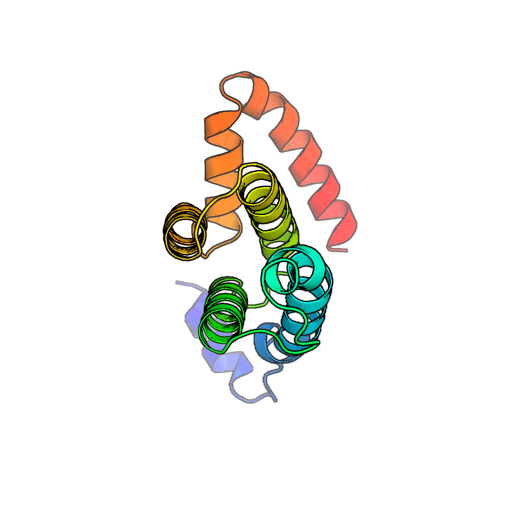 19.489 1.00 66.38 111 LEU A O 1
ATOM 934 N N . GLY A 1 112 ? 8.288 6.656 19.657 1.00 67.75 112 GLY A N 1
ATOM 935 C CA . GLY A 1 112 ? 8.855 6.609 21.011 1.00 67.75 112 GLY A CA 1
ATOM 936 C C . GLY A 1 112 ? 7.994 7.310 22.074 1.00 67.75 112 GLY A C 1
ATOM 937 O O . GLY A 1 112 ? 6.774 7.159 22.099 1.00 67.75 112 GLY A O 1
ATOM 938 N N . GLU A 1 113 ? 8.612 8.063 22.990 1.00 60.88 113 GLU A N 1
ATOM 939 C CA . GLU A 1 113 ? 7.913 8.723 24.112 1.00 60.88 113 GLU A CA 1
ATOM 940 C C . GLU A 1 113 ? 6.907 9.796 23.658 1.00 60.88 113 GLU A C 1
ATOM 942 O O . GLU A 1 113 ? 5.822 9.923 24.239 1.00 60.88 113 GLU A O 1
ATOM 947 N N . ASP A 1 114 ? 7.201 10.488 22.554 1.00 63.47 114 ASP A N 1
ATOM 948 C CA . ASP A 1 114 ? 6.332 11.510 21.958 1.00 63.47 114 ASP A CA 1
ATOM 949 C C . ASP A 1 114 ? 5.037 10.934 21.393 1.00 63.47 114 ASP A C 1
ATOM 951 O O . ASP A 1 114 ? 4.039 11.642 21.204 1.00 63.47 114 ASP A O 1
ATOM 955 N N . ALA A 1 115 ? 5.017 9.625 21.156 1.00 64.19 115 ALA A N 1
ATOM 956 C CA . ALA A 1 115 ? 3.850 8.946 20.661 1.00 64.19 115 ALA A CA 1
ATOM 957 C C . ALA A 1 115 ? 2.667 9.172 21.624 1.00 64.19 115 ALA A C 1
ATOM 959 O O . ALA A 1 115 ? 1.579 9.506 21.193 1.00 64.19 115 ALA A O 1
ATOM 960 N N . LYS A 1 116 ? 2.794 9.153 22.951 1.00 64.56 116 LYS A N 1
ATOM 961 C CA . LYS A 1 116 ? 1.600 9.409 23.800 1.00 64.56 116 LYS A CA 1
ATOM 962 C C . LYS A 1 116 ? 0.952 10.788 23.561 1.00 64.56 116 LYS A C 1
ATOM 964 O O . LYS A 1 116 ? -0.272 10.913 23.633 1.00 64.56 116 LYS A O 1
ATOM 969 N N . VAL A 1 117 ? 1.743 11.798 23.192 1.00 67.38 117 VAL A N 1
ATOM 970 C CA . VAL A 1 117 ? 1.284 13.177 22.944 1.00 67.38 117 VAL A CA 1
ATOM 971 C C . VAL A 1 117 ? 0.480 13.289 21.646 1.00 67.38 117 VAL A C 1
ATOM 973 O O . VAL A 1 117 ? -0.544 13.981 21.593 1.00 67.38 117 VAL A O 1
ATOM 976 N N . TYR A 1 118 ? 0.901 12.591 20.591 1.00 65.12 118 TYR A N 1
ATOM 977 C CA . TYR A 1 118 ? 0.216 12.650 19.298 1.00 65.12 118 TYR A CA 1
ATOM 978 C C . TYR A 1 118 ? -1.040 11.764 19.243 1.00 65.12 118 TYR A C 1
ATOM 980 O O . TYR A 1 118 ? -1.883 11.977 18.372 1.00 65.12 118 TYR A O 1
ATOM 988 N N . GLN A 1 119 ? -1.217 10.815 20.174 1.00 66.69 119 GLN A N 1
ATOM 989 C CA . GLN A 1 119 ? -2.225 9.747 20.052 1.00 66.69 119 GLN A CA 1
ATOM 990 C C . GLN A 1 119 ? -3.598 10.309 20.353 1.00 66.69 119 GLN A C 1
ATOM 992 O O . GLN A 1 119 ? -4.541 10.123 19.588 1.00 66.69 119 GLN A O 1
ATOM 997 N N . ALA A 1 120 ? -3.667 11.117 21.410 1.00 67.94 120 ALA A N 1
ATOM 998 C CA . ALA A 1 120 ? -4.856 11.870 21.767 1.00 67.94 120 ALA A CA 1
ATOM 999 C C . ALA A 1 120 ? -5.264 12.863 20.663 1.00 67.94 120 ALA A C 1
ATOM 1001 O O . ALA A 1 120 ? -6.454 13.034 20.396 1.00 67.94 120 ALA A O 1
ATOM 1002 N N . LYS A 1 121 ? -4.294 13.503 19.991 1.00 67.94 121 LYS A N 1
ATOM 1003 C CA . LYS A 1 121 ? -4.565 14.437 18.884 1.00 67.94 121 LYS A CA 1
ATOM 1004 C C . LYS A 1 121 ? -5.058 13.708 17.631 1.00 67.94 121 LYS A C 1
ATOM 1006 O O . LYS A 1 121 ? -6.052 14.127 17.044 1.00 67.94 121 LYS A O 1
ATOM 1011 N N . ALA A 1 122 ? -4.409 12.609 17.252 1.00 68.38 122 ALA A N 1
ATOM 1012 C CA . ALA A 1 122 ? -4.796 11.798 16.101 1.00 68.38 122 ALA A CA 1
ATOM 1013 C C . ALA A 1 122 ? -6.167 11.134 16.305 1.00 68.38 122 ALA A C 1
ATOM 1015 O O . ALA A 1 122 ? -6.998 11.179 15.402 1.00 68.38 122 ALA A O 1
ATOM 1016 N N . ALA A 1 123 ? -6.444 10.603 17.502 1.00 71.81 123 ALA A N 1
ATOM 1017 C CA . ALA A 1 123 ? -7.745 10.029 17.845 1.00 71.81 123 ALA A CA 1
ATOM 1018 C C . ALA A 1 123 ? -8.873 11.069 17.763 1.00 71.81 123 ALA A C 1
ATOM 1020 O O . ALA A 1 123 ? -9.932 10.783 17.209 1.00 71.81 123 ALA A O 1
ATOM 1021 N N . LYS A 1 124 ? -8.634 12.301 18.241 1.00 70.31 124 LYS A N 1
ATOM 1022 C CA . LYS A 1 124 ? -9.588 13.411 18.077 1.00 70.31 124 LYS A CA 1
ATOM 1023 C C . LYS A 1 124 ? -9.850 13.735 16.609 1.00 70.31 124 LYS A C 1
ATOM 1025 O O . LYS A 1 124 ? -11.004 13.912 16.242 1.00 70.31 124 LYS A O 1
ATOM 1030 N N . LEU A 1 125 ? -8.803 13.794 15.784 1.00 71.44 125 LEU A N 1
ATOM 1031 C CA . LEU A 1 125 ? -8.936 14.090 14.357 1.00 71.44 125 LEU A CA 1
ATOM 1032 C C . LEU A 1 125 ? -9.719 12.990 13.624 1.00 71.44 125 LEU A C 1
ATOM 1034 O O . LEU A 1 125 ? -10.614 13.293 12.846 1.00 71.44 125 LEU A O 1
ATOM 1038 N N . LEU A 1 126 ? -9.415 11.721 13.909 1.00 71.56 126 LEU A N 1
ATOM 1039 C CA . LEU A 1 126 ? -10.116 10.574 13.329 1.00 71.56 126 LEU A CA 1
ATOM 1040 C C . LEU A 1 126 ? -11.591 10.546 13.744 1.00 71.56 126 LEU A C 1
ATOM 1042 O O . LEU A 1 126 ? -12.446 10.381 12.882 1.00 71.56 126 LEU A O 1
ATOM 1046 N N . ASN A 1 127 ? -11.901 10.792 15.021 1.00 64.06 127 ASN A N 1
ATOM 1047 C CA . ASN A 1 127 ? -13.290 10.885 15.483 1.00 64.06 127 ASN A CA 1
ATOM 1048 C C . ASN A 1 127 ? -14.072 12.001 14.784 1.00 64.06 127 ASN A C 1
ATOM 1050 O O . ASN A 1 127 ? -15.261 11.839 14.547 1.00 64.06 127 ASN A O 1
ATOM 1054 N N . LEU A 1 128 ? -13.416 13.107 14.434 1.00 64.00 128 LEU A N 1
ATOM 1055 C CA . LEU A 1 128 ? -14.048 14.226 13.733 1.00 64.00 128 LEU A CA 1
ATOM 1056 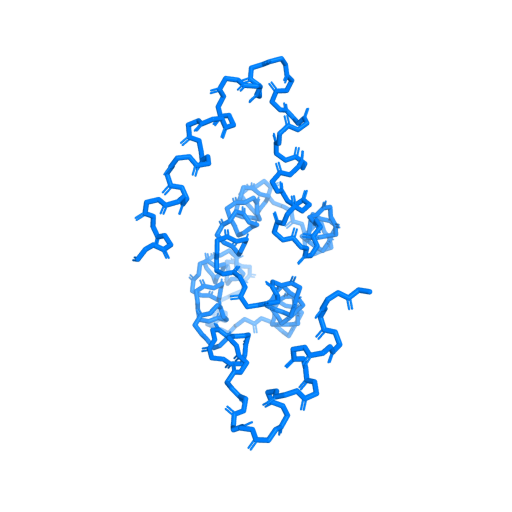C C . LEU A 1 128 ? -14.362 13.911 12.263 1.00 64.00 128 LEU A C 1
ATOM 1058 O O . LEU A 1 128 ? -15.270 14.503 11.697 1.00 64.00 128 LEU A O 1
ATOM 1062 N N . ILE A 1 129 ? -13.602 13.001 11.648 1.00 57.22 129 ILE A N 1
ATOM 1063 C CA . ILE A 1 129 ? -13.747 12.608 10.235 1.00 57.22 129 ILE A CA 1
ATOM 1064 C C . ILE A 1 129 ? -14.738 11.437 10.072 1.00 57.22 129 ILE A C 1
ATOM 1066 O O . ILE A 1 129 ? -15.232 11.206 8.974 1.00 57.22 129 ILE A O 1
ATOM 1070 N N . ILE A 1 130 ? -15.015 10.687 11.145 1.00 59.81 130 ILE A N 1
ATOM 1071 C CA . ILE A 1 130 ? -15.883 9.493 11.138 1.00 59.81 130 ILE A CA 1
ATOM 1072 C C . ILE A 1 130 ? -17.360 9.829 11.473 1.00 59.81 130 ILE A C 1
ATOM 1074 O O . ILE A 1 130 ? -18.199 8.931 11.451 1.00 59.81 130 ILE A O 1
ATOM 1078 N N . GLN A 1 131 ? -17.700 11.094 11.759 1.00 39.34 131 GLN A N 1
ATOM 1079 C CA . GLN A 1 131 ? -19.089 11.532 11.989 1.00 39.34 131 GLN A CA 1
ATOM 1080 C C . GLN A 1 131 ? -19.856 11.843 10.704 1.00 39.34 131 GLN A C 1
ATOM 1082 O O . GLN A 1 131 ? -19.246 12.400 9.766 1.00 39.34 131 GLN A O 1
#